Protein AF-K1L641-F1 (afdb_monomer_lite)

Organism: NCBI:txid1224748

Foldseek 3Di:
DVVVVVVVVVVVVVVVVVVVVVVVVVCLVPDALVVLQVQLVVLCVVCVVVQAWPDWDAPSVVQEIETEGAQPGDPVVVVVSSVVRHDPSSVVSHDYDYHHDHPPVPPPDDD

pLDDT: mean 84.82, std 15.29, range [44.97, 98.25]

Radius of gyration: 21.44 Å; chains: 1; bounding box: 64×57×29 Å

Structure (mmCIF, N/CA/C/O backbone):
data_AF-K1L641-F1
#
_entry.id   AF-K1L641-F1
#
loop_
_atom_site.group_PDB
_atom_site.id
_atom_site.type_symbol
_atom_site.label_atom_id
_atom_site.label_alt_id
_atom_site.label_comp_id
_atom_site.label_asym_id
_atom_site.label_entity_id
_atom_site.label_seq_id
_atom_site.pdbx_PDB_ins_code
_atom_site.Cartn_x
_atom_site.Cartn_y
_atom_site.Cartn_z
_atom_site.occupancy
_atom_site.B_iso_or_equiv
_atom_site.auth_seq_id
_atom_site.auth_comp_id
_atom_site.auth_asym_id
_atom_site.auth_atom_id
_atom_site.pdbx_PDB_model_num
ATOM 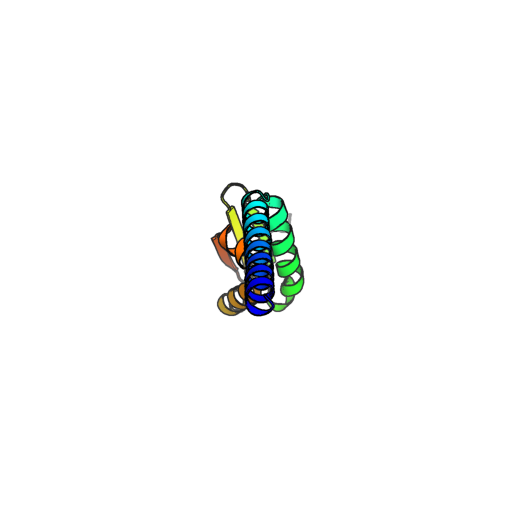1 N N . MET A 1 1 ? 39.774 -35.731 -9.945 1.00 55.22 1 MET A N 1
ATOM 2 C CA . MET A 1 1 ? 38.809 -35.277 -10.976 1.00 55.22 1 MET A CA 1
ATOM 3 C C . MET A 1 1 ? 37.408 -34.984 -10.422 1.00 55.22 1 MET A C 1
ATOM 5 O O . MET A 1 1 ? 36.973 -33.856 -10.585 1.00 55.22 1 MET A O 1
ATOM 9 N N . LYS A 1 2 ? 36.728 -35.888 -9.686 1.00 50.44 2 LYS A N 1
ATOM 10 C CA . LYS A 1 2 ? 35.373 -35.628 -9.121 1.00 50.44 2 LYS A CA 1
ATOM 11 C C . LYS A 1 2 ? 35.236 -34.334 -8.284 1.00 50.44 2 LYS A C 1
ATOM 13 O O . LYS A 1 2 ? 34.259 -33.615 -8.443 1.00 50.44 2 LYS A O 1
ATOM 18 N N . LYS A 1 3 ? 36.231 -33.998 -7.449 1.00 53.78 3 LYS A N 1
ATOM 19 C CA . LYS A 1 3 ? 36.236 -32.769 -6.619 1.00 53.78 3 LYS A CA 1
ATOM 20 C C . LYS A 1 3 ? 36.383 -31.471 -7.436 1.00 53.78 3 LYS A C 1
ATOM 22 O O . LYS A 1 3 ? 35.821 -30.454 -7.057 1.00 53.78 3 LYS A O 1
ATOM 27 N N . PHE A 1 4 ? 37.081 -31.526 -8.575 1.00 57.25 4 PHE A N 1
ATOM 28 C CA . PHE A 1 4 ? 37.235 -30.391 -9.497 1.00 57.25 4 PHE A CA 1
ATOM 29 C C . PHE A 1 4 ? 35.959 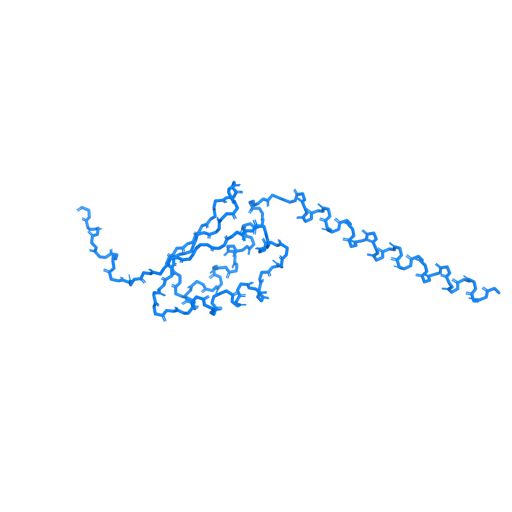-30.147 -10.311 1.00 57.25 4 PHE A C 1
ATOM 31 O O . PHE A 1 4 ? 35.525 -29.009 -10.435 1.00 57.25 4 PHE A O 1
ATOM 38 N N . VAL A 1 5 ? 35.312 -31.218 -10.788 1.00 62.47 5 VAL A N 1
ATOM 39 C CA . VAL A 1 5 ? 34.015 -31.133 -11.487 1.00 62.47 5 VAL A CA 1
ATOM 40 C C . VAL A 1 5 ? 32.921 -30.607 -10.550 1.00 62.47 5 VAL A C 1
ATOM 42 O O . VAL A 1 5 ? 32.109 -29.783 -10.953 1.00 62.47 5 VAL A O 1
ATOM 45 N N . SER A 1 6 ? 32.942 -31.015 -9.276 1.00 64.56 6 SER A N 1
ATOM 46 C CA . SER A 1 6 ? 32.012 -30.513 -8.258 1.00 64.56 6 SER A CA 1
ATOM 47 C C . SER A 1 6 ? 32.213 -29.026 -7.946 1.00 64.56 6 SER A C 1
ATOM 49 O O . SER A 1 6 ? 31.229 -28.309 -7.810 1.00 64.56 6 SER A O 1
ATOM 51 N N . GLY A 1 7 ? 33.460 -28.550 -7.844 1.00 67.69 7 GLY A N 1
ATOM 52 C CA . GLY A 1 7 ? 33.745 -27.127 -7.625 1.00 67.69 7 GLY A CA 1
ATOM 53 C C . GLY A 1 7 ? 33.337 -26.256 -8.816 1.00 67.69 7 GLY A C 1
ATOM 54 O O . GLY A 1 7 ? 32.757 -25.192 -8.624 1.00 67.69 7 GLY A O 1
ATOM 55 N N . LEU A 1 8 ? 33.561 -26.748 -10.041 1.00 73.19 8 LEU A N 1
ATOM 56 C CA . LEU A 1 8 ? 33.134 -26.081 -11.273 1.00 73.19 8 LEU A CA 1
ATOM 57 C C . LEU A 1 8 ? 31.601 -25.952 -11.347 1.00 73.19 8 LEU A C 1
ATOM 59 O O . LEU A 1 8 ? 31.091 -24.877 -11.644 1.00 73.19 8 LEU A O 1
ATOM 63 N N . LEU A 1 9 ? 30.868 -27.025 -11.024 1.00 73.94 9 LEU A N 1
ATOM 64 C CA . LEU A 1 9 ? 29.400 -27.027 -10.989 1.00 73.94 9 LEU A CA 1
ATOM 65 C C . LEU A 1 9 ? 28.840 -26.040 -9.961 1.00 73.94 9 LEU A C 1
ATOM 67 O O . LEU A 1 9 ? 27.930 -25.280 -10.281 1.00 73.94 9 LEU A O 1
ATOM 71 N N . VAL A 1 10 ? 29.399 -26.011 -8.748 1.00 79.12 10 VAL A N 1
ATOM 72 C CA . VAL A 1 10 ? 28.983 -25.050 -7.714 1.00 79.12 10 VAL A CA 1
ATOM 73 C C . VAL A 1 10 ? 29.277 -23.616 -8.159 1.00 79.12 10 VAL A C 1
ATOM 75 O O . VAL A 1 10 ? 28.420 -22.751 -8.000 1.00 79.12 10 VAL A O 1
ATOM 78 N N . GLY A 1 11 ? 30.436 -23.373 -8.779 1.00 79.81 11 GLY A N 1
ATOM 79 C CA . GLY A 1 11 ? 30.779 -22.071 -9.351 1.00 79.81 11 GLY A CA 1
ATOM 80 C C . GLY A 1 11 ? 29.750 -21.599 -10.379 1.00 79.81 11 GLY A C 1
ATOM 81 O O . GLY A 1 11 ? 29.233 -20.496 -10.249 1.00 79.81 11 GLY A O 1
ATOM 82 N N . ILE A 1 12 ? 29.377 -22.460 -11.332 1.00 84.00 12 ILE A N 1
ATOM 83 C CA . ILE A 1 12 ? 28.367 -22.153 -12.359 1.00 84.00 12 ILE A CA 1
ATOM 84 C C . ILE A 1 12 ? 27.017 -21.805 -11.723 1.00 84.00 12 ILE A C 1
ATOM 86 O O . ILE A 1 12 ? 26.399 -20.817 -12.110 1.00 84.00 12 ILE A O 1
ATOM 90 N N . VAL A 1 13 ? 26.568 -22.574 -10.727 1.00 83.38 13 VAL A N 1
ATOM 91 C CA . VAL A 1 13 ? 25.292 -22.308 -10.042 1.00 83.38 13 VAL A CA 1
ATOM 92 C C . VAL A 1 13 ? 25.322 -20.957 -9.326 1.00 83.38 13 VAL A C 1
ATOM 94 O O . VAL A 1 13 ? 24.373 -20.186 -9.441 1.00 83.38 13 VAL A O 1
ATOM 97 N N . VAL A 1 14 ? 26.416 -20.629 -8.636 1.00 83.62 14 VAL A N 1
ATOM 98 C CA . VAL A 1 14 ? 26.566 -19.332 -7.959 1.00 83.62 14 VAL A CA 1
ATOM 99 C C . VAL A 1 14 ? 26.575 -18.183 -8.969 1.00 83.62 14 VAL A C 1
ATOM 101 O O . VAL A 1 14 ? 25.881 -17.189 -8.761 1.00 83.62 14 VAL A O 1
ATOM 104 N N . THR A 1 15 ? 27.296 -18.324 -10.085 1.00 78.75 15 THR A N 1
ATOM 105 C CA . THR A 1 15 ? 27.315 -17.312 -11.150 1.00 78.75 15 THR A CA 1
ATOM 106 C C . THR A 1 15 ? 25.931 -17.118 -11.768 1.00 78.75 15 THR A C 1
ATOM 108 O O . THR A 1 15 ? 25.532 -15.979 -11.978 1.00 78.75 15 THR A O 1
ATOM 111 N N . LEU A 1 16 ? 25.172 -18.196 -11.996 1.00 84.44 16 LEU A N 1
ATOM 112 C CA . LEU A 1 16 ? 23.803 -18.126 -12.520 1.00 84.44 16 LEU A CA 1
ATOM 113 C C . LEU A 1 16 ? 22.835 -17.434 -11.550 1.00 84.44 16 LEU A C 1
ATOM 115 O O . LEU A 1 16 ? 22.017 -16.620 -11.966 1.00 84.44 16 LEU A O 1
ATOM 119 N N . ILE A 1 17 ? 22.929 -17.716 -10.248 1.00 81.44 17 ILE A N 1
ATOM 120 C CA . ILE A 1 17 ? 22.108 -17.026 -9.238 1.00 81.44 17 ILE A CA 1
ATOM 121 C C . ILE A 1 17 ? 22.455 -15.534 -9.200 1.00 81.44 17 ILE A C 1
ATOM 123 O O . ILE A 1 17 ? 21.559 -14.689 -9.119 1.00 81.44 17 ILE A O 1
ATOM 127 N N . PHE A 1 18 ? 23.746 -15.203 -9.277 1.00 79.00 18 PHE A N 1
ATOM 128 C CA . PHE A 1 18 ? 24.209 -13.820 -9.281 1.00 79.00 18 PHE A CA 1
ATOM 129 C C . PHE A 1 18 ? 23.720 -13.059 -10.518 1.00 79.00 18 PHE A C 1
ATOM 131 O O . PHE A 1 18 ? 23.180 -11.965 -10.373 1.00 79.00 18 PHE A O 1
ATOM 138 N N . THR A 1 19 ? 23.822 -13.644 -11.717 1.00 75.75 19 THR A N 1
ATOM 139 C CA . THR A 1 19 ? 23.329 -13.006 -12.947 1.00 75.75 19 THR A CA 1
ATOM 140 C C . THR A 1 19 ? 21.821 -12.794 -12.903 1.00 75.75 19 THR A C 1
ATOM 142 O O . THR A 1 19 ? 21.372 -11.682 -13.155 1.00 75.75 19 THR A O 1
ATOM 145 N N . ILE A 1 20 ? 21.031 -13.798 -12.505 1.00 76.69 20 ILE A N 1
ATOM 146 C CA . ILE A 1 20 ? 19.569 -13.656 -12.369 1.00 76.69 20 ILE A CA 1
ATOM 147 C C . ILE A 1 20 ? 19.211 -12.534 -11.383 1.00 76.69 20 ILE A C 1
ATOM 149 O O . ILE A 1 20 ? 18.307 -11.742 -11.647 1.00 76.69 20 ILE A O 1
ATOM 153 N N . SER A 1 21 ? 19.923 -12.451 -10.257 1.00 71.88 21 SER A N 1
ATOM 154 C CA . SER A 1 21 ? 19.690 -11.415 -9.243 1.00 71.88 21 SER A CA 1
ATOM 155 C C . SER A 1 21 ? 20.025 -10.016 -9.769 1.00 71.88 21 SER A C 1
ATOM 157 O O . SER A 1 21 ? 19.282 -9.072 -9.514 1.00 71.88 21 SER A O 1
ATOM 159 N N . PHE A 1 22 ? 21.114 -9.891 -10.532 1.00 71.31 22 PHE A N 1
ATOM 160 C CA . PHE A 1 22 ? 21.555 -8.633 -11.132 1.00 71.31 22 PHE A CA 1
ATOM 161 C C . PHE A 1 22 ? 20.588 -8.148 -12.223 1.00 71.31 22 PHE A C 1
ATOM 163 O O . PHE A 1 22 ? 20.134 -7.009 -12.166 1.00 71.31 22 PHE A O 1
ATOM 170 N N . TYR A 1 23 ? 20.178 -9.033 -13.138 1.00 68.50 23 TYR A N 1
ATOM 171 C CA . TYR A 1 23 ? 19.197 -8.715 -14.184 1.00 68.50 23 TYR A CA 1
ATOM 172 C C . TYR A 1 23 ? 17.843 -8.293 -13.605 1.00 68.50 23 TYR A C 1
ATOM 174 O O . TYR A 1 23 ? 17.256 -7.316 -14.061 1.00 68.50 23 TYR A O 1
ATOM 182 N N . LYS A 1 24 ? 17.348 -8.986 -12.568 1.00 66.88 24 LYS A N 1
ATOM 183 C CA . LYS A 1 24 ? 16.116 -8.571 -11.876 1.00 66.88 24 LYS A CA 1
ATOM 184 C C . LYS A 1 24 ? 16.232 -7.167 -11.287 1.00 66.88 24 LYS A C 1
ATOM 186 O O . LYS A 1 24 ? 15.271 -6.410 -11.346 1.00 66.88 24 LYS A O 1
ATOM 191 N N . ASN A 1 25 ? 17.391 -6.829 -10.728 1.00 63.25 25 ASN A N 1
ATOM 192 C CA . ASN A 1 25 ? 17.627 -5.517 -10.142 1.00 63.25 25 ASN A CA 1
ATOM 193 C C . ASN A 1 25 ? 17.701 -4.406 -11.205 1.00 63.25 25 ASN A C 1
ATOM 195 O O . ASN A 1 25 ? 17.185 -3.323 -10.965 1.00 63.25 25 ASN A O 1
ATOM 199 N N . GLU A 1 26 ? 18.291 -4.668 -12.377 1.00 60.47 26 GLU A N 1
ATOM 200 C CA . GLU A 1 26 ? 18.296 -3.715 -13.501 1.00 60.47 26 GLU A CA 1
ATOM 201 C C . GLU A 1 26 ? 16.897 -3.482 -14.077 1.00 60.47 26 GLU A C 1
ATOM 203 O O . GLU A 1 26 ? 16.510 -2.337 -14.298 1.00 60.47 26 GLU A O 1
ATOM 208 N N . ILE A 1 27 ? 16.112 -4.547 -14.269 1.00 61.56 27 ILE A N 1
ATOM 209 C CA . ILE A 1 27 ? 14.721 -4.431 -14.732 1.00 61.56 27 ILE A CA 1
ATOM 210 C C . ILE A 1 27 ? 13.906 -3.620 -13.722 1.00 61.56 27 ILE A C 1
ATOM 212 O O . ILE A 1 27 ? 13.265 -2.643 -14.096 1.00 61.56 27 ILE A O 1
ATOM 216 N N . ALA A 1 28 ? 14.007 -3.957 -12.434 1.00 60.12 28 ALA A N 1
ATOM 217 C CA . ALA A 1 28 ? 13.327 -3.227 -11.369 1.00 60.12 28 ALA A CA 1
ATOM 218 C C . ALA A 1 28 ? 13.805 -1.772 -11.227 1.00 60.12 28 ALA A C 1
ATOM 220 O O . ALA A 1 28 ? 13.069 -0.961 -10.678 1.00 60.12 28 ALA A O 1
ATOM 221 N N . ALA A 1 29 ? 15.006 -1.420 -11.697 1.00 62.16 29 ALA A N 1
ATOM 222 C CA . ALA A 1 29 ? 15.502 -0.043 -11.718 1.00 62.16 29 ALA A CA 1
ATOM 223 C C . ALA A 1 29 ? 15.028 0.743 -12.954 1.00 62.16 29 ALA A C 1
ATOM 225 O O . ALA A 1 29 ? 14.866 1.957 -12.871 1.00 62.16 29 ALA A O 1
ATOM 226 N N . ASN A 1 30 ? 14.797 0.066 -14.082 1.00 64.81 30 ASN A N 1
ATOM 227 C CA . ASN A 1 30 ? 14.388 0.689 -15.345 1.00 64.81 30 ASN A CA 1
ATOM 228 C C . ASN A 1 30 ? 12.864 0.718 -15.555 1.00 64.81 30 ASN A C 1
ATOM 230 O O . ASN A 1 30 ? 12.375 1.345 -16.491 1.00 64.81 30 ASN A O 1
ATOM 234 N N . GLU A 1 31 ? 12.110 0.026 -14.704 1.00 76.62 31 GLU A N 1
ATOM 235 C CA . GLU A 1 31 ? 10.651 0.047 -14.736 1.00 76.62 31 GLU A CA 1
ATOM 236 C C . GLU A 1 31 ? 10.111 1.462 -14.477 1.00 76.62 31 GLU A C 1
ATOM 238 O O . GLU A 1 31 ? 10.733 2.269 -13.773 1.00 76.62 31 GLU A O 1
ATOM 243 N N . SER A 1 32 ? 8.964 1.800 -15.060 1.00 86.00 32 SER A N 1
ATOM 244 C CA . SER A 1 32 ? 8.382 3.130 -14.896 1.00 86.00 32 SER A CA 1
ATOM 245 C C . SER A 1 32 ? 7.689 3.271 -13.537 1.00 86.00 32 SER A C 1
ATOM 247 O O . SER A 1 32 ? 7.175 2.310 -12.968 1.00 86.00 32 SER A O 1
ATOM 249 N N . ASN A 1 33 ? 7.608 4.496 -13.010 1.00 88.12 33 ASN A N 1
ATOM 250 C CA . ASN A 1 33 ? 6.790 4.751 -11.818 1.00 88.12 33 ASN A CA 1
ATOM 251 C C . ASN A 1 33 ? 5.296 4.478 -12.058 1.00 88.12 33 ASN A C 1
ATOM 253 O O . ASN A 1 33 ? 4.571 4.261 -11.095 1.00 88.12 33 ASN A O 1
ATOM 257 N N . VAL A 1 34 ? 4.843 4.452 -13.314 1.00 89.31 34 VAL A N 1
ATOM 258 C CA . VAL A 1 34 ? 3.462 4.106 -13.671 1.00 89.31 34 VAL A CA 1
ATOM 259 C C . VAL A 1 34 ? 3.181 2.634 -13.369 1.00 89.31 34 VAL A C 1
ATOM 261 O O . VAL A 1 34 ? 2.258 2.338 -12.621 1.00 89.31 34 VAL A O 1
ATOM 264 N N . GLU A 1 35 ? 4.021 1.716 -13.847 1.00 91.88 35 GLU A N 1
ATOM 265 C CA . GLU A 1 35 ? 3.839 0.272 -13.612 1.00 91.88 35 GLU A CA 1
ATOM 266 C C . GLU A 1 35 ? 3.977 -0.091 -12.127 1.00 91.88 35 GLU A C 1
ATOM 268 O O . GLU A 1 35 ? 3.221 -0.912 -11.602 1.00 91.88 35 GLU A O 1
ATOM 273 N N . ARG A 1 36 ? 4.916 0.554 -11.417 1.00 93.25 36 ARG A N 1
ATOM 274 C CA . ARG A 1 36 ? 5.036 0.400 -9.958 1.00 93.25 36 ARG A CA 1
ATOM 275 C C . ARG A 1 36 ? 3.775 0.877 -9.250 1.00 93.25 36 ARG A C 1
ATOM 277 O O . ARG A 1 36 ? 3.294 0.204 -8.343 1.00 93.25 36 ARG A O 1
ATOM 284 N N . TRP A 1 37 ? 3.244 2.028 -9.661 1.00 94.38 37 TRP A N 1
ATOM 285 C CA . TRP A 1 37 ? 2.018 2.571 -9.096 1.00 94.38 37 TRP A CA 1
ATOM 286 C C . TRP A 1 37 ? 0.837 1.620 -9.288 1.00 94.38 37 TRP A C 1
ATOM 288 O O . TRP A 1 37 ? 0.151 1.339 -8.314 1.00 94.38 37 TRP A O 1
ATOM 298 N N . GLU A 1 38 ? 0.634 1.067 -10.484 1.00 95.19 38 GLU A N 1
ATOM 299 C CA . GLU A 1 38 ? -0.485 0.153 -10.761 1.00 95.19 38 GLU A CA 1
ATOM 300 C C . GLU A 1 38 ? -0.507 -1.058 -9.817 1.00 95.19 38 GLU A C 1
ATOM 302 O O . GLU A 1 38 ? -1.565 -1.450 -9.321 1.00 95.19 38 GLU A O 1
ATOM 307 N N . ARG A 1 39 ? 0.663 -1.616 -9.483 1.00 95.19 39 ARG A N 1
ATOM 308 C CA . ARG A 1 39 ? 0.757 -2.708 -8.501 1.00 95.19 39 ARG A CA 1
ATOM 309 C C . ARG A 1 39 ? 0.407 -2.268 -7.087 1.00 95.19 39 ARG A C 1
ATOM 311 O O . ARG A 1 39 ? -0.226 -3.021 -6.351 1.00 95.19 39 ARG A O 1
ATOM 318 N N . ILE A 1 40 ? 0.825 -1.067 -6.692 1.00 97.00 40 ILE A N 1
ATOM 319 C CA . ILE A 1 40 ? 0.492 -0.515 -5.376 1.00 97.00 40 ILE A CA 1
ATOM 320 C C . ILE A 1 40 ? -1.003 -0.202 -5.293 1.00 97.00 40 ILE A C 1
ATOM 322 O O . ILE A 1 40 ? -1.631 -0.543 -4.293 1.00 97.00 40 ILE A O 1
ATOM 326 N N . ALA A 1 41 ? -1.568 0.392 -6.345 1.00 97.19 41 ALA A N 1
ATOM 327 C CA . ALA A 1 41 ? -2.989 0.690 -6.469 1.00 97.19 41 ALA A CA 1
ATOM 328 C C . ALA A 1 41 ? -3.830 -0.582 -6.331 1.00 97.19 41 ALA A C 1
ATOM 330 O O . ALA A 1 41 ? -4.736 -0.607 -5.511 1.00 97.19 41 ALA A O 1
ATOM 331 N N . S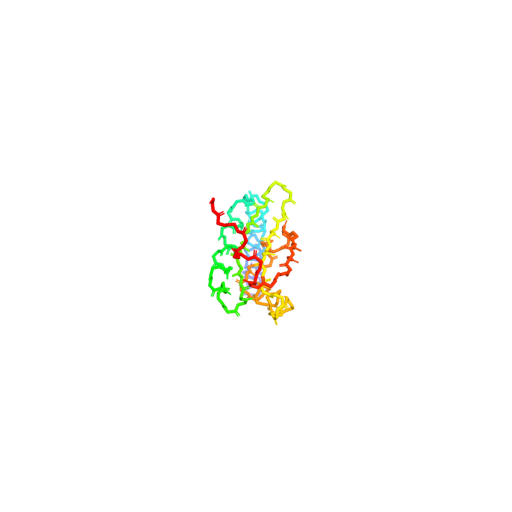ER A 1 42 ? -3.446 -1.676 -6.998 1.00 98.12 42 SER A N 1
ATOM 332 C CA . SER A 1 42 ? -4.134 -2.966 -6.850 1.00 98.12 42 SER A CA 1
ATOM 333 C C . SER A 1 42 ? -4.159 -3.474 -5.401 1.00 98.12 42 SER A C 1
ATOM 335 O O . SER A 1 42 ? -5.153 -4.049 -4.975 1.00 98.12 42 SER A O 1
ATOM 337 N N . VAL A 1 43 ? -3.092 -3.264 -4.623 1.00 98.00 43 VAL A N 1
ATOM 338 C CA . VAL A 1 43 ? -3.073 -3.631 -3.195 1.00 98.00 43 VAL A CA 1
ATOM 339 C C . VAL A 1 43 ? -3.918 -2.664 -2.356 1.00 98.00 43 VAL A C 1
ATOM 341 O O . VAL A 1 43 ? -4.520 -3.070 -1.364 1.00 98.00 43 VAL A O 1
ATOM 344 N N . LEU A 1 44 ? -3.967 -1.381 -2.720 1.00 98.12 44 LEU A N 1
ATOM 345 C CA . LEU A 1 44 ? -4.838 -0.400 -2.066 1.00 98.12 44 LEU A CA 1
ATOM 346 C C . LEU A 1 44 ? -6.320 -0.678 -2.343 1.00 98.12 44 LEU A C 1
ATOM 348 O O . LEU A 1 44 ? -7.112 -0.526 -1.419 1.00 98.12 44 LEU A O 1
ATOM 352 N N . ASP A 1 45 ? -6.672 -1.141 -3.545 1.00 98.25 45 ASP A N 1
ATOM 353 C CA . ASP A 1 45 ? -8.019 -1.610 -3.895 1.00 98.25 45 ASP A CA 1
ATOM 354 C C . ASP A 1 45 ? -8.457 -2.771 -3.003 1.00 98.25 45 ASP A C 1
ATOM 356 O O . ASP A 1 45 ? -9.518 -2.713 -2.382 1.00 98.25 45 ASP A O 1
ATOM 360 N N . ASP A 1 46 ? -7.604 -3.787 -2.855 1.00 97.94 46 ASP A N 1
ATOM 361 C CA . ASP A 1 46 ? -7.886 -4.944 -1.998 1.00 97.94 46 ASP A CA 1
ATOM 362 C C . ASP A 1 46 ? -8.101 -4.548 -0.524 1.00 97.94 46 ASP A C 1
ATOM 364 O O . ASP A 1 46 ? -8.839 -5.206 0.211 1.00 97.94 46 ASP A O 1
ATOM 368 N N . GLY A 1 47 ? -7.433 -3.483 -0.071 1.00 96.62 47 GLY A N 1
ATOM 369 C CA . GLY A 1 47 ? -7.514 -2.966 1.294 1.00 96.62 47 GLY A CA 1
ATOM 370 C C . GLY A 1 47 ? -8.487 -1.799 1.486 1.00 96.62 47 GLY A C 1
ATOM 371 O O . GLY A 1 47 ? -8.583 -1.296 2.609 1.00 96.62 47 GLY A O 1
ATOM 372 N N . PHE A 1 48 ? -9.178 -1.346 0.438 1.00 97.12 48 PHE A N 1
ATOM 373 C CA . PHE A 1 48 ? -9.843 -0.042 0.433 1.00 97.12 48 PHE A CA 1
ATOM 374 C C . PHE A 1 48 ? -10.828 0.112 1.599 1.00 97.12 48 PHE A C 1
ATOM 376 O O . PHE A 1 48 ? -10.656 0.975 2.465 1.00 97.12 48 PHE A O 1
ATOM 383 N N . ASP A 1 49 ? -11.784 -0.811 1.705 1.00 95.94 49 ASP A N 1
ATOM 384 C CA . ASP A 1 49 ? -12.807 -0.794 2.755 1.00 95.94 49 ASP A CA 1
ATOM 385 C C . ASP A 1 49 ? -12.246 -1.171 4.138 1.00 95.94 49 ASP A C 1
ATOM 387 O O . ASP A 1 49 ? -12.622 -0.595 5.165 1.00 95.94 49 ASP A O 1
ATOM 391 N N . GLU A 1 50 ? -11.317 -2.134 4.198 1.00 97.06 50 GLU A N 1
ATOM 392 C CA . GLU A 1 50 ? -10.745 -2.626 5.461 1.00 97.06 50 GLU A CA 1
ATOM 393 C C . GLU A 1 50 ? -10.053 -1.488 6.224 1.00 97.06 50 GLU A C 1
ATOM 395 O O . GLU A 1 50 ? -10.264 -1.290 7.435 1.00 97.06 50 GLU A O 1
ATOM 400 N N . TYR A 1 51 ? -9.258 -0.709 5.491 1.00 96.56 51 TYR A N 1
ATOM 401 C CA . TYR A 1 51 ? -8.476 0.398 6.025 1.00 96.56 51 TYR A CA 1
ATOM 402 C C . TYR A 1 51 ? -9.223 1.736 5.991 1.00 96.56 51 TYR A C 1
ATOM 404 O O . TYR A 1 51 ? -8.692 2.708 6.526 1.00 96.56 51 TYR A O 1
ATOM 412 N N . GLY A 1 52 ? -10.462 1.761 5.484 1.00 95.69 52 GLY A N 1
ATOM 413 C CA . GLY A 1 52 ? -11.321 2.944 5.427 1.00 95.69 52 GLY A CA 1
ATOM 414 C C . GLY A 1 52 ? -10.706 4.045 4.578 1.00 95.69 52 GLY A C 1
ATOM 415 O O . GLY A 1 52 ? -10.558 5.169 5.048 1.00 95.69 52 GLY A O 1
ATOM 416 N N . LEU A 1 53 ? -10.261 3.694 3.376 1.00 96.81 53 LEU A N 1
ATOM 417 C CA . LEU A 1 53 ? -9.766 4.662 2.411 1.00 96.81 53 LEU A CA 1
ATOM 418 C C . LEU A 1 53 ? -10.957 5.408 1.794 1.00 96.81 53 LEU A C 1
ATOM 420 O O . LEU A 1 53 ? -12.013 4.826 1.572 1.00 96.81 53 LEU A O 1
ATOM 424 N N . PHE A 1 54 ? -10.783 6.698 1.529 1.00 95.25 54 PHE A N 1
ATOM 425 C CA . PHE A 1 54 ? -11.748 7.509 0.781 1.00 95.25 54 PHE A CA 1
ATOM 426 C C . PHE A 1 54 ? -11.277 7.737 -0.648 1.00 95.25 54 PHE A C 1
ATOM 428 O O . PHE A 1 54 ? -12.061 7.693 -1.591 1.00 95.25 54 PHE A O 1
ATOM 435 N N . SER A 1 55 ? -9.978 7.964 -0.813 1.00 95.38 55 SER A N 1
ATOM 436 C CA . SER A 1 55 ? -9.353 8.131 -2.112 1.00 95.38 55 SER A CA 1
ATOM 437 C C . SER A 1 55 ? -7.868 7.816 -2.015 1.00 95.38 55 SER A C 1
ATOM 439 O O . SER A 1 55 ? -7.265 7.830 -0.936 1.00 95.38 55 SER A O 1
ATOM 441 N N . TYR A 1 56 ? -7.266 7.516 -3.156 1.00 96.94 56 TYR A N 1
ATOM 442 C CA . TYR A 1 56 ? -5.826 7.424 -3.265 1.00 96.94 56 TYR A CA 1
ATOM 443 C C . TYR A 1 56 ? -5.390 7.758 -4.695 1.00 96.94 56 TYR A C 1
ATOM 445 O O . TYR A 1 56 ? -6.157 7.638 -5.650 1.00 96.94 56 TYR A O 1
ATOM 453 N N . GLY A 1 57 ? -4.136 8.155 -4.857 1.00 95.69 57 GLY A N 1
ATOM 454 C CA . GLY A 1 57 ? -3.542 8.423 -6.159 1.00 95.69 57 GLY A CA 1
ATOM 455 C C . GLY A 1 57 ? -2.030 8.520 -6.063 1.00 95.69 57 GLY A C 1
ATOM 456 O O . GLY A 1 57 ? -1.471 8.585 -4.969 1.00 95.69 57 GLY A O 1
ATOM 457 N N . ALA A 1 58 ? -1.359 8.565 -7.208 1.00 94.06 58 ALA A N 1
ATOM 458 C CA . ALA A 1 58 ? 0.073 8.810 -7.247 1.00 94.06 58 ALA A CA 1
ATOM 459 C C . ALA A 1 58 ? 0.415 9.975 -8.162 1.00 94.06 58 ALA A C 1
ATOM 461 O O . ALA A 1 58 ? -0.026 10.054 -9.307 1.00 94.06 58 ALA A O 1
ATOM 462 N N . ASN A 1 59 ? 1.294 10.836 -7.666 1.00 91.19 59 ASN A N 1
ATOM 463 C CA . ASN A 1 59 ? 2.103 11.683 -8.514 1.00 91.19 59 ASN A CA 1
ATOM 464 C C . ASN A 1 59 ? 3.355 10.882 -8.894 1.00 91.19 59 ASN A C 1
ATOM 466 O O . ASN A 1 59 ? 4.311 10.788 -8.125 1.00 91.19 59 ASN A O 1
ATOM 470 N N . THR A 1 60 ? 3.340 10.264 -10.076 1.00 87.31 60 THR A N 1
ATOM 471 C CA . THR A 1 60 ? 4.440 9.411 -10.555 1.00 87.31 60 THR A CA 1
ATOM 472 C C . THR A 1 60 ? 5.698 10.195 -10.926 1.00 87.31 60 THR A C 1
ATOM 474 O O . THR A 1 60 ? 6.765 9.590 -11.028 1.00 87.31 60 THR A O 1
ATOM 477 N N . TYR A 1 61 ? 5.594 11.514 -11.123 1.00 85.75 61 TYR A N 1
ATOM 478 C CA . TYR A 1 61 ? 6.738 12.391 -11.381 1.00 85.75 61 TYR A CA 1
ATOM 479 C C . TYR A 1 61 ? 7.507 12.674 -10.085 1.00 85.75 61 TYR A C 1
ATOM 481 O O . TYR A 1 61 ? 8.704 12.408 -10.009 1.00 85.75 61 TYR A O 1
ATOM 489 N N . ASP A 1 62 ? 6.801 13.100 -9.035 1.00 90.44 62 ASP A N 1
ATOM 490 C CA . ASP A 1 62 ? 7.399 13.367 -7.717 1.00 90.44 62 ASP A CA 1
ATOM 491 C C . ASP A 1 62 ? 7.549 12.100 -6.859 1.00 90.44 62 ASP A C 1
ATOM 493 O O . ASP A 1 62 ? 8.124 12.132 -5.773 1.00 90.44 62 ASP A O 1
ATOM 497 N N . SER A 1 63 ? 7.056 10.966 -7.361 1.00 93.50 63 SER A N 1
ATOM 498 C CA . SE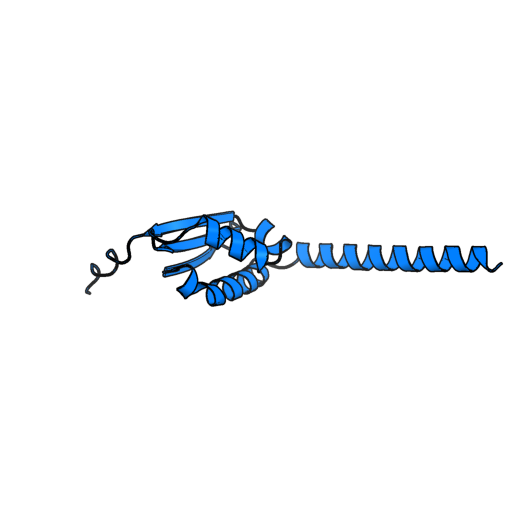R A 1 63 ? 7.043 9.669 -6.682 1.00 93.50 63 SER A CA 1
ATOM 499 C C . SER A 1 63 ? 6.396 9.752 -5.293 1.00 93.50 63 SER A C 1
ATOM 501 O O . SER A 1 63 ? 6.941 9.293 -4.291 1.00 93.50 63 SER A O 1
ATOM 503 N N . ILE A 1 64 ? 5.204 10.345 -5.237 1.00 95.88 64 ILE A N 1
ATOM 504 C CA . ILE A 1 64 ? 4.412 10.496 -4.010 1.00 95.88 64 ILE A CA 1
ATOM 505 C C . ILE A 1 64 ? 3.090 9.764 -4.192 1.00 95.88 64 ILE A C 1
ATOM 507 O O . ILE A 1 64 ? 2.394 9.989 -5.181 1.00 95.88 64 ILE A O 1
ATOM 511 N N . ILE A 1 65 ? 2.737 8.914 -3.231 1.00 97.06 65 ILE A N 1
ATOM 512 C CA . ILE A 1 65 ? 1.398 8.337 -3.123 1.00 97.06 65 ILE A CA 1
ATOM 513 C C . ILE A 1 65 ? 0.622 9.157 -2.104 1.00 97.06 65 ILE A C 1
ATOM 515 O O . ILE A 1 65 ? 1.049 9.301 -0.959 1.00 97.06 65 ILE A O 1
ATOM 519 N N . LEU A 1 66 ? -0.519 9.665 -2.544 1.00 97.25 66 LEU A N 1
ATOM 520 C CA . LEU A 1 66 ? -1.478 10.417 -1.754 1.00 97.25 66 LEU A CA 1
ATOM 521 C C . LEU A 1 66 ? -2.585 9.449 -1.340 1.00 97.25 66 LEU A C 1
ATOM 523 O O . LEU A 1 66 ? -3.159 8.779 -2.197 1.00 97.25 66 LEU A O 1
ATOM 527 N N . ILE A 1 67 ? -2.870 9.352 -0.044 1.00 97.94 67 ILE A N 1
ATOM 528 C CA . ILE A 1 67 ? -3.943 8.507 0.489 1.00 97.94 67 ILE A CA 1
ATOM 529 C C . ILE A 1 67 ? -4.798 9.338 1.432 1.00 97.94 67 ILE A C 1
ATOM 531 O O . ILE A 1 67 ? -4.291 9.939 2.379 1.00 97.94 67 ILE A O 1
ATOM 535 N N . GLU A 1 68 ? -6.102 9.315 1.215 1.00 96.94 68 GLU A N 1
ATOM 536 C CA . GLU A 1 68 ? -7.083 9.859 2.141 1.00 96.94 68 GLU A CA 1
ATOM 537 C C . GLU A 1 68 ? -7.784 8.701 2.843 1.00 96.94 68 GLU A C 1
ATOM 539 O O . GLU A 1 68 ? -8.258 7.766 2.196 1.00 96.94 68 GLU A O 1
ATOM 544 N N . MET A 1 69 ? -7.828 8.737 4.174 1.00 96.50 69 MET A N 1
ATOM 545 C CA . MET A 1 69 ? -8.449 7.684 4.975 1.00 96.50 69 MET A CA 1
ATOM 546 C C . MET A 1 69 ? -9.239 8.239 6.158 1.00 96.50 69 MET A C 1
ATOM 548 O O . MET A 1 69 ? -8.989 9.344 6.640 1.00 96.50 69 MET A O 1
ATOM 552 N N . ASP A 1 70 ? -10.152 7.425 6.669 1.00 95.62 70 ASP A N 1
ATOM 553 C CA . ASP A 1 70 ? -10.926 7.685 7.874 1.00 95.62 70 ASP A CA 1
ATOM 554 C C . ASP A 1 70 ? -9.999 7.938 9.078 1.00 95.62 70 ASP A C 1
ATOM 556 O O . ASP A 1 70 ? -9.092 7.155 9.400 1.00 95.62 70 ASP A O 1
ATOM 560 N N . GLU A 1 71 ? -10.232 9.051 9.770 1.00 95.94 71 GLU A N 1
ATOM 561 C CA . GLU A 1 71 ? -9.456 9.467 10.933 1.00 95.94 71 GLU A CA 1
ATOM 562 C C . GLU A 1 71 ? -9.452 8.443 12.079 1.00 95.94 71 GLU A C 1
ATOM 564 O O . GLU A 1 71 ? -8.440 8.314 12.786 1.00 95.94 71 GLU A O 1
ATOM 569 N N . THR A 1 72 ? -10.527 7.661 12.217 1.00 95.44 72 THR A N 1
ATOM 570 C CA . THR A 1 72 ? -10.700 6.615 13.234 1.00 95.44 72 THR A CA 1
ATOM 571 C C . THR A 1 72 ? -9.887 5.356 12.923 1.00 95.44 72 THR A C 1
ATOM 573 O O . THR A 1 72 ? -9.560 4.571 13.823 1.00 95.44 72 THR A O 1
ATOM 576 N N . LYS A 1 73 ? -9.498 5.157 11.658 1.00 96.31 73 LYS A N 1
ATOM 577 C CA . LYS A 1 73 ? -8.697 4.013 11.212 1.00 96.31 73 LYS A CA 1
ATOM 578 C C . LYS A 1 73 ? -7.212 4.240 11.491 1.00 96.31 73 LYS A C 1
ATOM 580 O O . LYS A 1 73 ? -6.709 5.350 11.663 1.00 96.31 73 LYS A O 1
ATOM 585 N N . SER A 1 74 ? -6.458 3.148 11.599 1.00 96.81 74 SER A N 1
ATOM 586 C CA . SER A 1 74 ? -5.047 3.210 11.993 1.00 96.81 74 SER A CA 1
ATOM 587 C C . SER A 1 74 ? -4.125 3.299 10.779 1.00 96.81 74 SER A C 1
ATOM 589 O O . SER A 1 74 ? -3.899 2.300 10.098 1.00 96.81 74 SER A O 1
ATOM 591 N N . GLU A 1 75 ? -3.493 4.458 10.595 1.00 97.19 75 GLU A N 1
ATOM 592 C CA . GLU A 1 75 ? -2.436 4.668 9.593 1.00 97.19 75 GLU A CA 1
ATOM 593 C C . GLU A 1 75 ? -1.290 3.652 9.745 1.00 97.19 75 GLU A C 1
ATOM 595 O O . GLU A 1 75 ? -0.774 3.106 8.771 1.00 97.19 75 GLU A O 1
ATOM 600 N N . LEU A 1 76 ? -0.920 3.318 10.988 1.00 97.75 76 LEU A N 1
ATOM 601 C CA . LEU A 1 76 ? 0.108 2.314 11.259 1.00 97.75 76 LEU A CA 1
ATOM 602 C C . LEU A 1 76 ? -0.284 0.930 10.725 1.00 97.75 76 LEU A C 1
ATOM 604 O O . LEU A 1 76 ? 0.587 0.184 10.270 1.00 97.75 76 LEU A O 1
ATOM 608 N N . LYS A 1 77 ? -1.569 0.560 10.799 1.00 98.06 77 LYS A N 1
ATOM 609 C CA . LYS A 1 77 ? -2.046 -0.715 10.24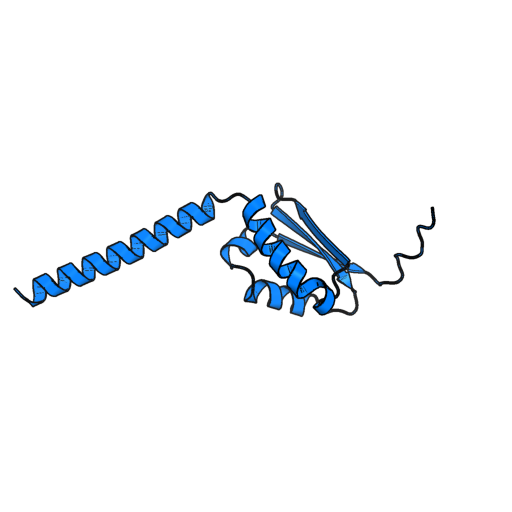8 1.00 98.06 77 LYS A CA 1
ATOM 610 C C . LYS A 1 77 ? -1.989 -0.701 8.721 1.00 98.06 77 LYS A C 1
ATOM 612 O O . LYS A 1 77 ? -1.450 -1.654 8.168 1.00 98.06 77 LYS A O 1
ATOM 617 N N . LEU A 1 78 ? -2.410 0.389 8.074 1.00 98.00 78 LEU A N 1
ATOM 618 C CA . LEU A 1 78 ? -2.289 0.561 6.622 1.00 98.00 78 LEU A CA 1
ATOM 619 C C . LEU A 1 78 ? -0.825 0.448 6.161 1.00 98.00 78 LEU A C 1
ATOM 621 O O . LEU A 1 78 ? -0.500 -0.361 5.296 1.00 98.00 78 LEU A O 1
ATOM 625 N N . LYS A 1 79 ? 0.105 1.156 6.814 1.00 97.44 79 LYS A N 1
ATOM 626 C CA . LYS A 1 79 ? 1.546 1.067 6.501 1.00 97.44 79 LYS A CA 1
ATOM 627 C C . LYS A 1 79 ? 2.100 -0.353 6.654 1.00 97.44 79 LYS A C 1
ATOM 629 O O . LYS A 1 79 ? 2.938 -0.786 5.862 1.00 97.44 79 LYS A O 1
ATOM 634 N N . LYS A 1 80 ? 1.656 -1.098 7.673 1.00 98.06 80 LYS A N 1
ATOM 635 C CA . LYS A 1 80 ? 2.050 -2.506 7.865 1.00 98.06 80 LYS A CA 1
ATOM 636 C C . LYS A 1 80 ? 1.476 -3.416 6.783 1.00 98.06 80 LYS A C 1
ATOM 638 O O . LYS A 1 80 ? 2.191 -4.307 6.332 1.00 98.06 80 LYS A O 1
ATOM 643 N N . TYR A 1 81 ? 0.227 -3.192 6.391 1.00 98.06 81 TYR A N 1
ATOM 644 C CA . TYR A 1 81 ? -0.429 -3.914 5.309 1.00 98.06 81 TYR A CA 1
ATOM 645 C C . TYR A 1 81 ? 0.305 -3.701 3.982 1.00 98.06 81 TYR A C 1
ATOM 647 O O . TYR A 1 81 ? 0.736 -4.678 3.372 1.00 98.06 81 TYR A O 1
ATOM 655 N N . LEU A 1 82 ? 0.585 -2.447 3.614 1.00 97.56 82 LEU A N 1
ATOM 656 C CA . LEU A 1 82 ? 1.350 -2.125 2.408 1.00 97.56 82 LEU A CA 1
ATOM 657 C C . LEU A 1 82 ? 2.725 -2.794 2.427 1.00 97.56 82 LEU A C 1
ATOM 659 O O . LEU A 1 82 ? 3.086 -3.498 1.494 1.00 97.56 82 LEU A O 1
ATOM 663 N N . LYS A 1 83 ? 3.470 -2.688 3.533 1.00 96.88 83 LYS A N 1
ATOM 664 C CA . LYS A 1 83 ? 4.792 -3.325 3.664 1.00 96.88 83 LYS A CA 1
ATOM 665 C C . LYS A 1 83 ? 4.761 -4.856 3.547 1.00 96.88 83 LYS A C 1
ATOM 667 O O . LYS A 1 83 ? 5.793 -5.457 3.250 1.00 96.88 83 LYS A O 1
ATOM 672 N N . LYS A 1 84 ? 3.631 -5.489 3.866 1.00 97.56 84 LYS A N 1
ATOM 673 C CA . LYS A 1 84 ? 3.465 -6.945 3.799 1.00 97.56 84 LYS A CA 1
ATOM 674 C C . LYS A 1 84 ? 3.090 -7.413 2.392 1.00 97.56 84 LYS A C 1
ATOM 676 O O . LYS A 1 84 ? 3.537 -8.488 2.006 1.00 97.56 84 LYS A O 1
ATOM 681 N N . ASN A 1 85 ? 2.264 -6.646 1.684 1.00 97.50 85 ASN A N 1
ATOM 682 C CA . ASN A 1 85 ? 1.618 -7.093 0.448 1.00 97.50 85 ASN A CA 1
ATOM 683 C C . ASN A 1 85 ? 2.180 -6.435 -0.820 1.00 97.50 85 ASN A C 1
ATOM 685 O O . ASN A 1 85 ? 2.044 -7.003 -1.896 1.00 97.50 85 ASN A O 1
ATOM 689 N N . VAL A 1 86 ? 2.847 -5.287 -0.705 1.00 95.75 86 VAL A N 1
ATOM 690 C CA . VAL A 1 86 ? 3.534 -4.631 -1.824 1.00 95.75 86 VAL A CA 1
ATOM 691 C C . VAL A 1 86 ? 5.003 -5.047 -1.849 1.00 95.75 86 VAL A C 1
ATOM 693 O O . VAL A 1 86 ? 5.645 -5.175 -0.799 1.00 95.75 86 VAL A O 1
ATOM 696 N N . ASP A 1 87 ? 5.563 -5.213 -3.050 1.00 93.12 87 ASP A N 1
ATOM 697 C CA . ASP A 1 87 ? 6.994 -5.445 -3.202 1.00 93.12 87 ASP A CA 1
ATOM 698 C C . ASP A 1 87 ? 7.811 -4.295 -2.585 1.00 93.12 87 ASP A C 1
ATOM 700 O O . ASP A 1 87 ? 7.526 -3.102 -2.727 1.00 93.12 87 ASP A O 1
ATOM 704 N N . LYS A 1 88 ? 8.870 -4.660 -1.861 1.00 91.44 88 LYS A N 1
ATOM 705 C CA . LYS A 1 88 ? 9.717 -3.694 -1.157 1.00 91.44 88 LYS A CA 1
ATOM 706 C C . LYS A 1 88 ? 10.435 -2.745 -2.119 1.00 91.44 88 LYS A C 1
ATOM 708 O O . LYS A 1 88 ? 10.779 -1.638 -1.710 1.00 91.44 88 LYS A O 1
ATOM 713 N N . SER A 1 89 ? 10.746 -3.192 -3.333 1.00 89.00 89 SER A N 1
ATOM 714 C CA . SER A 1 89 ? 11.352 -2.351 -4.362 1.00 89.00 89 SER A CA 1
ATOM 715 C C . SER A 1 89 ? 10.374 -1.277 -4.830 1.00 89.00 89 SER A C 1
ATOM 717 O O . SER A 1 89 ? 10.775 -0.120 -4.872 1.00 89.00 89 SER A O 1
ATOM 719 N N . ASP A 1 90 ? 9.094 -1.597 -5.017 1.00 91.69 90 ASP A N 1
ATOM 720 C CA . ASP A 1 90 ? 8.069 -0.622 -5.408 1.00 91.69 90 ASP A CA 1
ATOM 721 C C . ASP A 1 90 ? 7.852 0.438 -4.323 1.00 91.69 90 ASP A C 1
ATOM 723 O O . ASP A 1 90 ? 7.999 1.632 -4.584 1.00 91.69 90 ASP A O 1
ATOM 727 N N . LEU A 1 91 ? 7.633 0.018 -3.070 1.00 91.44 91 LEU A N 1
ATOM 728 C CA . LEU A 1 91 ? 7.424 0.952 -1.951 1.00 91.44 91 LEU A CA 1
ATOM 729 C C . LEU A 1 91 ? 8.608 1.882 -1.685 1.00 91.44 91 LEU A C 1
ATOM 731 O O . LEU A 1 91 ? 8.426 2.945 -1.107 1.00 91.44 91 LEU A O 1
ATOM 735 N N . LYS A 1 92 ? 9.832 1.483 -2.041 1.00 91.88 92 LYS A N 1
ATOM 736 C CA . LYS A 1 92 ? 11.018 2.329 -1.848 1.00 91.88 92 LYS A CA 1
ATOM 737 C C . LYS A 1 92 ? 11.077 3.507 -2.811 1.00 91.88 92 LYS A C 1
ATOM 739 O O . LYS A 1 92 ? 11.778 4.466 -2.503 1.00 91.88 92 LYS A O 1
ATOM 744 N N . HIS A 1 93 ? 10.414 3.407 -3.960 1.00 91.75 93 HIS A N 1
ATOM 745 C CA . HIS A 1 93 ? 10.413 4.476 -4.952 1.00 91.75 93 HIS A CA 1
ATOM 746 C C . HIS A 1 93 ? 9.417 5.574 -4.603 1.00 91.75 93 HIS A C 1
ATOM 748 O O . HIS A 1 93 ? 9.582 6.682 -5.090 1.00 91.75 93 HIS A O 1
ATOM 754 N N . PHE A 1 94 ? 8.443 5.295 -3.732 1.00 92.94 94 PHE A N 1
ATOM 755 C CA . PHE A 1 94 ? 7.418 6.255 -3.354 1.00 92.94 94 PHE A CA 1
ATOM 756 C C . PHE A 1 94 ? 7.548 6.732 -1.908 1.00 92.94 94 PHE A C 1
ATOM 758 O O . PHE A 1 94 ? 7.801 5.951 -0.989 1.00 92.94 94 PHE A O 1
ATOM 765 N N . SER A 1 95 ? 7.295 8.019 -1.687 1.00 95.50 95 SER A N 1
ATOM 766 C CA . SER A 1 95 ? 6.887 8.511 -0.373 1.00 95.50 95 SER A CA 1
ATOM 767 C C . SER A 1 95 ? 5.378 8.309 -0.189 1.00 95.50 95 SER A C 1
ATOM 769 O O . SER A 1 95 ? 4.616 8.278 -1.156 1.00 95.50 95 SER A O 1
ATOM 771 N N . LEU A 1 96 ? 4.949 8.128 1.062 1.00 96.38 96 LEU A N 1
ATOM 772 C CA . LEU A 1 96 ? 3.533 8.035 1.416 1.00 96.38 96 LEU A CA 1
ATOM 773 C C . LEU A 1 96 ? 3.129 9.313 2.138 1.00 96.38 96 LEU A C 1
ATOM 775 O O . LEU A 1 96 ? 3.668 9.597 3.212 1.00 96.38 96 LEU A O 1
ATOM 779 N N . ASP A 1 97 ? 2.161 10.020 1.578 1.00 97.19 97 ASP A N 1
ATOM 780 C CA . ASP A 1 97 ? 1.473 11.126 2.222 1.00 97.19 97 ASP A CA 1
ATOM 781 C C . ASP A 1 97 ? 0.037 10.691 2.521 1.00 97.19 97 ASP A C 1
ATOM 783 O O . ASP A 1 97 ? -0.719 10.304 1.628 1.00 97.19 97 ASP A O 1
ATOM 787 N N . ILE A 1 98 ? -0.299 10.653 3.810 1.00 97.38 98 ILE A N 1
ATOM 788 C CA . ILE A 1 98 ? -1.559 10.099 4.294 1.00 97.38 98 ILE A CA 1
ATOM 789 C C . ILE A 1 98 ? -2.290 11.187 5.060 1.00 97.38 98 ILE A C 1
ATOM 791 O O . ILE A 1 98 ? -1.854 11.614 6.129 1.00 97.38 98 ILE A O 1
ATOM 795 N N . THR A 1 99 ? -3.434 11.589 4.523 1.00 96.81 99 THR A N 1
ATOM 796 C CA . THR A 1 99 ? -4.336 12.543 5.153 1.00 96.81 99 THR A CA 1
ATOM 797 C C . THR A 1 99 ? -5.494 11.799 5.803 1.00 96.81 99 THR A C 1
ATOM 799 O O . THR A 1 99 ? -6.123 10.931 5.200 1.00 96.81 99 THR A O 1
ATOM 802 N N . LYS A 1 100 ? -5.784 12.153 7.053 1.00 95.19 100 LYS A N 1
ATOM 803 C CA . LYS A 1 100 ? -6.935 11.644 7.796 1.00 95.19 100 LYS A CA 1
ATOM 804 C C . LYS A 1 100 ? -8.080 12.642 7.744 1.00 95.19 100 LYS A C 1
ATOM 806 O O . LYS A 1 100 ? -7.835 13.823 7.980 1.00 95.19 100 LYS A O 1
ATOM 811 N N . ARG A 1 101 ? -9.300 12.175 7.478 1.00 91.56 101 ARG A N 1
ATOM 812 C CA . ARG A 1 101 ? -10.515 13.007 7.507 1.00 91.56 101 ARG A CA 1
ATOM 813 C C . ARG A 1 101 ? -11.673 12.286 8.183 1.00 91.56 101 ARG A C 1
ATOM 815 O O . ARG A 1 101 ? -11.689 11.056 8.257 1.00 91.56 101 ARG A O 1
ATOM 822 N N . SER A 1 102 ? -12.637 13.055 8.676 1.00 89.06 102 SER A N 1
ATOM 823 C CA . SER A 1 102 ? -13.909 12.511 9.152 1.00 89.06 102 SER A CA 1
ATOM 824 C C . SER A 1 102 ? -14.835 12.255 7.959 1.00 89.06 102 SER A C 1
ATOM 826 O O . SER A 1 102 ? -14.849 13.037 7.010 1.00 89.06 102 SER A O 1
ATOM 828 N N . ALA A 1 103 ? -15.660 11.207 8.016 1.00 72.38 103 ALA A N 1
ATOM 829 C CA . ALA A 1 103 ? -16.650 10.918 6.970 1.00 72.38 103 ALA A CA 1
ATOM 830 C C . ALA A 1 103 ? -17.731 12.015 6.817 1.00 72.38 103 ALA A C 1
ATOM 832 O O . ALA A 1 103 ? -18.546 11.961 5.905 1.00 72.38 103 ALA A O 1
ATOM 833 N N . GLN A 1 104 ? -17.762 12.998 7.722 1.00 64.50 104 GLN A N 1
ATOM 834 C CA . GLN A 1 104 ? -18.793 14.030 7.803 1.00 64.50 104 GLN A CA 1
ATOM 835 C C . GLN A 1 104 ? -18.502 15.267 6.936 1.00 64.50 104 GLN A C 1
ATOM 837 O O . GLN A 1 104 ? -19.378 16.111 6.776 1.00 64.50 104 GLN A O 1
ATOM 842 N N . GLU A 1 105 ? -17.301 15.385 6.359 1.00 57.50 105 GLU A N 1
ATOM 843 C CA . GLU A 1 105 ? -16.941 16.520 5.491 1.00 57.50 105 GLU A CA 1
ATOM 844 C C . GLU A 1 105 ? -17.566 16.452 4.081 1.00 57.50 105 GLU A C 1
ATOM 846 O O . GLU A 1 105 ? -17.623 17.474 3.395 1.00 57.50 105 GLU A O 1
ATOM 851 N N . ASP A 1 106 ? -18.106 15.299 3.668 1.00 54.00 106 ASP A N 1
ATOM 852 C CA . ASP A 1 106 ? -18.563 15.051 2.288 1.00 54.00 106 ASP A CA 1
ATOM 853 C C . ASP A 1 106 ? -20.005 15.531 1.992 1.00 54.00 106 ASP A C 1
ATOM 855 O O . ASP A 1 106 ? -20.420 15.614 0.838 1.00 54.00 106 ASP A O 1
ATOM 859 N N . GLU A 1 107 ? -20.789 15.917 3.009 1.00 53.22 107 GLU A N 1
ATOM 860 C CA . GLU A 1 107 ? -22.188 16.360 2.822 1.00 53.22 107 GLU A CA 1
ATOM 861 C C . GLU A 1 107 ? -22.339 17.853 2.452 1.00 53.22 107 GLU A C 1
ATOM 863 O O . GLU A 1 107 ? -23.455 18.337 2.258 1.00 53.22 107 GLU A O 1
ATOM 868 N N . SER A 1 108 ? -21.242 18.613 2.341 1.00 49.19 108 SER A N 1
ATOM 869 C CA . SER A 1 108 ? -21.307 20.073 2.132 1.00 49.19 108 SER A CA 1
ATOM 870 C C . SER A 1 108 ? -21.243 20.547 0.674 1.00 49.19 108 SER A C 1
ATOM 872 O O . SER A 1 108 ? -21.385 21.745 0.429 1.00 49.19 108 SER A O 1
ATOM 874 N N . ILE A 1 109 ? -21.109 19.645 -0.306 1.00 52.59 109 ILE A N 1
ATOM 875 C CA . ILE A 1 109 ? -21.178 20.004 -1.732 1.00 52.59 109 ILE A CA 1
ATOM 876 C C . ILE A 1 109 ? -22.451 19.414 -2.349 1.00 52.59 109 ILE A C 1
ATOM 878 O O . ILE A 1 109 ? -22.438 18.431 -3.087 1.00 52.59 109 ILE A O 1
ATOM 882 N N . VAL A 1 110 ? -23.581 20.047 -2.030 1.00 44.97 110 VAL A N 1
ATOM 883 C CA . VAL A 1 110 ? -24.796 19.975 -2.849 1.00 44.97 110 VAL A CA 1
ATOM 884 C C . VAL A 1 110 ? -24.698 21.104 -3.878 1.00 44.97 110 VAL A C 1
ATOM 886 O O . VAL A 1 110 ? -24.537 22.261 -3.492 1.00 44.97 110 VAL A O 1
A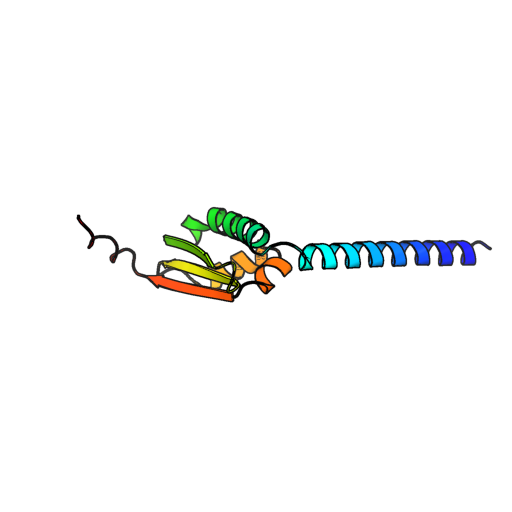TOM 889 N N . TRP A 1 111 ? -24.719 20.723 -5.158 1.00 51.59 111 TRP A N 1
ATOM 890 C CA . TRP A 1 111 ? -24.616 21.562 -6.362 1.00 51.59 111 TRP A CA 1
ATOM 891 C C . TRP A 1 111 ? -25.414 22.869 -6.328 1.00 51.59 111 TRP A C 1
ATOM 893 O O . TRP A 1 111 ? -26.595 22.833 -5.910 1.00 51.59 111 TRP A O 1
#

InterPro domains:
  IPR058995 YolC/YozM-like [PF26328] (9-101)

Sequence (111 aa):
MKKFVSGLLVGIVVTLIFTISFYKNEIAANESNVERWERIASVLDDGFDEYGLFSYGANTYDSIILIEMDETKSELKLKKYLKKNVDKSDLKHFSLDITKRSAQEDESIVW

Secondary structure (DSSP, 8-state):
-HHHHHHHHHHHHHHHHHHHHHHHHHHHHHS-HHHHHHHHHHHHHHTHHHHTEEEEEEETTTTEEEEEEETTS-HHHHHHHHHHHS-HHHHHH-EEEEEEE-GGGGGG---